Protein AF-Q4TVP5-F1 (afdb_monomer_lite)

pLDDT: mean 80.28, std 10.2, range [46.5, 94.94]

Sequence (154 aa):
EVQRIQSLIQSKLQKLNTRLSEYAHSGEPLKVDVAFNCFTADIITSYTSFRAFNYLDDPEMVPIWSETIKNLVEIGMIARHLPGFFPLLASMGMKWVKRVYPKLLPVIAFRMKCAQEVNFMWENEEEAKLDFEKNRLSQEPALFQEMVAKAPDT

Organism: NCBI:txid40380

Foldseek 3Di:
DVVQLVLLLVVLVVLLVVLVVVCVVVVHDDDVLLSVLLSVQQSCCLQAALDRPNLSVDNNSPVLSSLLVVLVVVVVVVCVVDPCPVVVVVVVPPVVCCVPPVSCVSNVVVVVVVVVRVVCCVVPVPVSVVSSVVNVSTPDHHPVVVVVVPDPDD

Secondary structure (DSSP, 8-state):
-HHHHHHHHHHHHHHHHHHHHHHHHHTPPP-HHHHHHHHHHHHHHHHHSSS---GGGSTT--HHHHHHHHHHHHHHHHHHHSTTHHHHHHHS-HHHHHHH-TTHHHHHHHHHHHHHHHHHHHH-HHHHHHHHHHT--SSS--HHHHHHHTS---

InterPro domains:
  IPR036396 Cytochrome P450 superfamily [G3DSA:1.10.630.10] (1-153)
  IPR036396 Cytochrome P450 superfamily [SSF48264] (3-132)

Structure (mmCIF, N/CA/C/O backbone):
data_AF-Q4TVP5-F1
#
_entry.id   AF-Q4TVP5-F1
#
loop_
_atom_site.group_PDB
_atom_site.id
_atom_site.type_symbol
_atom_site.label_atom_id
_atom_site.label_alt_id
_atom_site.label_comp_id
_atom_site.label_asym_id
_atom_site.label_entity_id
_atom_site.label_seq_id
_atom_site.pdbx_PDB_ins_code
_atom_site.Cartn_x
_atom_site.Cartn_y
_atom_site.Cartn_z
_atom_site.occupancy
_atom_site.B_iso_or_equiv
_atom_site.auth_seq_id
_atom_site.auth_comp_id
_atom_site.auth_asym_id
_atom_site.auth_atom_id
_atom_site.pdbx_PDB_model_num
ATOM 1 N N . GLU A 1 1 ? 17.658 -4.434 14.392 1.00 49.22 1 GLU A N 1
ATOM 2 C CA . GLU A 1 1 ? 16.493 -4.390 13.472 1.00 49.22 1 GLU A CA 1
ATOM 3 C C . GLU A 1 1 ? 15.136 -4.285 14.163 1.00 49.22 1 GLU A C 1
ATOM 5 O O . GLU A 1 1 ? 14.395 -3.375 13.824 1.00 49.22 1 GLU A O 1
ATOM 10 N N . VAL A 1 2 ? 14.809 -5.129 15.150 1.00 57.91 2 VAL A N 1
ATOM 11 C CA . VAL A 1 2 ? 13.463 -5.160 15.773 1.00 57.91 2 VAL A CA 1
ATOM 12 C C . VAL A 1 2 ? 13.059 -3.838 16.451 1.00 57.91 2 VAL A C 1
ATOM 14 O O . VAL A 1 2 ? 11.951 -3.358 16.232 1.00 57.91 2 VAL A O 1
ATOM 17 N N . GLN A 1 3 ? 13.968 -3.188 17.189 1.00 58.34 3 GLN A N 1
ATOM 18 C CA . GLN A 1 3 ? 13.690 -1.886 17.822 1.00 58.34 3 GLN A CA 1
ATOM 19 C C . GLN A 1 3 ? 13.438 -0.749 16.806 1.00 58.34 3 GLN A C 1
ATOM 21 O O . GLN A 1 3 ? 12.729 0.197 17.135 1.00 58.34 3 GLN A O 1
ATOM 26 N N . ARG A 1 4 ? 13.964 -0.855 15.569 1.00 65.44 4 ARG A N 1
ATOM 27 C CA . ARG A 1 4 ? 13.833 0.167 14.503 1.00 65.44 4 ARG A CA 1
ATOM 28 C C . ARG A 1 4 ? 12.396 0.251 13.991 1.00 65.44 4 ARG A C 1
ATOM 30 O O . ARG A 1 4 ? 11.817 1.324 13.900 1.00 65.44 4 ARG A O 1
ATOM 37 N N . ILE A 1 5 ? 11.813 -0.906 13.682 1.00 72.19 5 ILE A N 1
ATOM 38 C CA . ILE A 1 5 ? 10.445 -1.010 13.160 1.00 72.19 5 ILE A CA 1
ATOM 39 C C . ILE A 1 5 ? 9.422 -0.777 14.281 1.00 72.19 5 ILE A C 1
ATOM 41 O O . ILE A 1 5 ? 8.327 -0.280 14.033 1.00 72.19 5 ILE A O 1
ATOM 45 N N . GLN A 1 6 ? 9.781 -1.081 15.530 1.00 80.19 6 GLN A N 1
ATOM 46 C CA . GLN A 1 6 ? 8.886 -0.945 16.674 1.00 80.19 6 GLN A CA 1
ATOM 47 C C . GLN A 1 6 ? 8.371 0.489 16.880 1.00 80.19 6 GLN A C 1
ATOM 49 O O . GLN A 1 6 ? 7.175 0.660 17.103 1.00 80.19 6 GLN A O 1
ATOM 54 N N . SER A 1 7 ? 9.224 1.514 16.784 1.00 81.50 7 SER A N 1
ATOM 55 C CA . SER A 1 7 ? 8.798 2.915 16.953 1.00 81.50 7 SER A CA 1
ATOM 56 C C . SER A 1 7 ? 7.870 3.378 15.823 1.00 81.50 7 SER A C 1
ATOM 58 O O . SER A 1 7 ? 6.848 4.015 16.083 1.00 81.50 7 SER A O 1
ATOM 60 N N . LEU A 1 8 ? 8.166 2.988 14.579 1.00 83.38 8 LEU A N 1
ATOM 61 C CA . LEU A 1 8 ? 7.308 3.236 13.419 1.00 83.38 8 LEU A CA 1
ATOM 62 C C . LEU A 1 8 ? 5.937 2.564 13.581 1.00 83.38 8 LEU A C 1
ATOM 64 O O . LEU A 1 8 ? 4.906 3.211 13.389 1.00 83.38 8 LEU A O 1
ATOM 68 N N . ILE A 1 9 ? 5.919 1.287 13.977 1.00 88.44 9 ILE A N 1
ATOM 69 C CA . ILE A 1 9 ? 4.684 0.547 14.261 1.00 88.44 9 ILE A CA 1
ATOM 70 C C . ILE A 1 9 ? 3.884 1.265 15.345 1.00 88.44 9 ILE A C 1
ATOM 72 O O . ILE A 1 9 ? 2.689 1.471 15.163 1.00 88.44 9 ILE A O 1
ATOM 76 N N . GLN A 1 10 ? 4.520 1.678 16.445 1.00 90.12 10 GLN A N 1
ATOM 77 C CA . GLN A 1 10 ? 3.843 2.391 17.530 1.00 90.12 10 GLN A CA 1
ATOM 78 C C . GLN A 1 10 ? 3.225 3.710 17.049 1.00 90.12 10 GLN A C 1
ATOM 80 O O . GLN A 1 10 ? 2.068 3.977 17.359 1.00 90.12 10 GLN A O 1
ATOM 85 N N . SER A 1 11 ? 3.947 4.498 16.249 1.00 88.44 11 SER A N 1
ATOM 86 C CA . SER A 1 11 ? 3.436 5.747 15.665 1.00 88.44 11 SER A CA 1
ATOM 87 C C . SER A 1 11 ? 2.202 5.510 14.784 1.00 88.44 11 SER A C 1
ATOM 89 O O . SER A 1 11 ? 1.158 6.139 14.972 1.00 88.44 11 SER A O 1
ATOM 91 N N . LYS A 1 12 ? 2.269 4.537 13.867 1.00 91.00 12 LYS A N 1
ATOM 92 C CA . LYS A 1 12 ? 1.132 4.180 13.002 1.00 91.00 12 LYS A CA 1
ATOM 93 C C . LYS A 1 12 ? -0.020 3.544 13.793 1.00 91.00 12 LYS A C 1
ATOM 95 O O . LYS A 1 12 ? -1.178 3.737 13.436 1.00 91.00 12 LYS A O 1
ATOM 100 N N . LEU A 1 13 ? 0.275 2.838 14.887 1.00 94.62 13 LEU A N 1
ATOM 101 C CA . LEU A 1 13 ? -0.727 2.233 15.765 1.00 94.62 13 LEU A CA 1
ATOM 102 C C . LEU A 1 13 ? -1.506 3.305 16.527 1.00 94.62 13 LEU A C 1
ATOM 104 O O . LEU A 1 13 ? -2.719 3.186 16.659 1.00 94.62 13 LEU A O 1
ATOM 108 N N . GLN A 1 14 ? -0.839 4.372 16.979 1.00 94.38 14 GLN A N 1
ATOM 109 C CA . GLN A 1 14 ? -1.529 5.520 17.572 1.00 94.38 14 GLN A CA 1
ATOM 110 C C . GLN A 1 14 ? -2.504 6.151 16.574 1.00 94.38 14 GLN A C 1
ATOM 112 O O . GLN A 1 14 ? -3.662 6.362 16.923 1.00 94.38 14 GLN A O 1
ATOM 117 N N . LYS A 1 15 ? -2.089 6.347 15.313 1.00 92.19 15 LYS A N 1
ATOM 118 C CA . LYS A 1 15 ? -2.995 6.827 14.254 1.00 92.19 15 LYS A CA 1
ATOM 119 C C . LYS A 1 15 ? -4.193 5.897 14.057 1.00 92.19 15 LYS A C 1
ATOM 121 O O . LYS A 1 15 ? -5.328 6.362 14.026 1.00 92.19 15 LYS A O 1
ATOM 126 N N . LEU A 1 16 ? -3.955 4.587 13.967 1.00 94.56 16 LEU A N 1
ATOM 127 C CA . LEU A 1 16 ? -5.028 3.600 13.842 1.00 94.56 16 LEU A CA 1
ATOM 128 C C . LEU A 1 16 ? -6.003 3.683 15.027 1.00 94.56 16 LEU A C 1
ATOM 130 O O . LEU A 1 16 ? -7.208 3.727 14.808 1.00 94.56 16 LEU A O 1
ATOM 134 N N . ASN A 1 17 ? -5.502 3.770 16.262 1.00 94.94 17 ASN A N 1
ATOM 135 C CA . ASN A 1 17 ? -6.337 3.911 17.457 1.00 94.94 17 ASN A CA 1
ATOM 136 C C . ASN A 1 17 ? -7.190 5.183 17.424 1.00 94.94 17 ASN A C 1
ATOM 138 O O . ASN A 1 17 ? -8.374 5.120 17.748 1.00 94.94 17 ASN A O 1
ATOM 142 N N . THR A 1 18 ? -6.620 6.317 17.007 1.00 93.44 18 THR A N 1
ATOM 143 C CA . THR A 1 18 ? -7.374 7.566 16.830 1.00 93.44 18 THR A CA 1
ATOM 144 C C . THR A 1 18 ? -8.522 7.371 15.847 1.00 93.44 18 THR A C 1
ATOM 146 O O . THR A 1 18 ? -9.664 7.670 16.184 1.00 93.44 18 THR A O 1
ATOM 149 N N . ARG A 1 19 ? -8.257 6.776 14.681 1.00 90.62 19 ARG A N 1
ATOM 150 C CA . ARG A 1 19 ? -9.293 6.546 13.669 1.00 90.62 19 ARG A CA 1
ATOM 151 C C . ARG A 1 19 ? -10.357 5.547 14.132 1.00 90.62 19 ARG A C 1
ATOM 153 O O . ARG A 1 19 ? -11.543 5.777 13.927 1.00 90.62 19 ARG A O 1
ATOM 160 N N . LEU A 1 20 ? -9.963 4.460 14.799 1.00 92.12 20 LEU A N 1
ATOM 161 C CA . LEU A 1 20 ? -10.907 3.507 15.399 1.00 92.12 20 LEU A CA 1
ATOM 162 C C . LEU A 1 20 ? -11.810 4.192 16.431 1.00 92.12 20 LEU A C 1
ATOM 164 O O . LEU A 1 20 ? -13.012 3.935 16.460 1.00 92.12 20 LEU A O 1
ATOM 168 N N . SER A 1 21 ? -11.241 5.080 17.248 1.00 92.69 21 SER A N 1
ATOM 169 C CA . SER A 1 21 ? -11.991 5.885 18.208 1.00 92.69 21 SER A CA 1
ATOM 170 C C . SER A 1 21 ? -12.985 6.808 17.501 1.00 92.69 21 SER A C 1
ATOM 172 O O . SER A 1 21 ? -14.152 6.829 17.875 1.00 92.69 21 SER A O 1
ATOM 174 N N . GLU A 1 22 ? -12.580 7.522 16.449 1.00 91.38 22 GLU A N 1
ATOM 175 C CA . GLU A 1 22 ? -13.476 8.393 15.670 1.00 91.38 22 GLU A CA 1
ATOM 176 C C . GLU A 1 22 ? -14.692 7.634 15.118 1.00 91.38 22 GLU A C 1
ATOM 178 O O . GLU A 1 22 ? -15.822 8.079 15.312 1.00 91.38 22 GLU A O 1
ATOM 183 N N . TYR A 1 23 ? -14.481 6.459 14.515 1.00 90.50 23 TYR A N 1
ATOM 184 C CA . TYR A 1 23 ? -15.574 5.609 14.023 1.00 90.50 23 TYR A CA 1
ATOM 185 C C . TYR A 1 23 ? -16.456 5.060 15.154 1.00 90.50 23 TYR A C 1
ATOM 187 O O . TYR A 1 23 ? -17.676 4.982 15.016 1.00 90.50 23 TYR A O 1
ATOM 195 N N . ALA A 1 24 ? -15.866 4.711 16.301 1.00 90.25 24 ALA A N 1
ATOM 196 C CA . ALA A 1 24 ? -16.633 4.267 17.462 1.00 90.25 24 ALA A CA 1
ATOM 197 C C . ALA A 1 24 ? -17.548 5.377 18.010 1.00 90.25 24 ALA A C 1
ATOM 199 O O . ALA A 1 24 ? -18.668 5.090 18.431 1.00 90.25 24 ALA A O 1
ATOM 200 N N . HIS A 1 25 ? -17.094 6.635 17.982 1.00 92.81 25 HIS A N 1
ATOM 201 C CA . HIS A 1 25 ? -17.885 7.789 18.419 1.00 92.81 25 HIS A CA 1
ATOM 202 C C . HIS A 1 25 ? -18.911 8.249 17.374 1.00 92.81 25 HIS A C 1
ATOM 204 O O . HIS A 1 25 ? -19.959 8.763 17.760 1.00 92.81 25 HIS A O 1
ATOM 210 N N . SER A 1 26 ? -18.644 8.076 16.073 1.00 91.38 26 SER A N 1
ATOM 211 C CA . SER A 1 26 ? -19.593 8.445 15.012 1.00 91.38 26 SER A CA 1
ATOM 212 C C . SER A 1 26 ? -20.784 7.485 14.915 1.00 91.38 26 SER A C 1
ATOM 214 O O . SER A 1 26 ? -21.848 7.872 14.436 1.00 91.38 26 SER A O 1
ATOM 216 N N . GLY A 1 27 ? -20.618 6.240 15.375 1.00 87.88 27 GLY A N 1
ATOM 217 C CA . GLY A 1 27 ? -21.616 5.179 15.222 1.00 87.88 27 GLY A CA 1
ATOM 218 C C . GLY A 1 27 ? -21.681 4.604 13.803 1.00 87.88 27 GLY A C 1
ATOM 219 O O . GLY A 1 27 ? -22.571 3.807 13.505 1.00 87.88 27 GLY A O 1
ATOM 220 N N . GLU A 1 28 ? -20.750 4.988 12.926 1.00 87.75 28 GLU A N 1
ATOM 221 C CA . GLU A 1 28 ? -20.679 4.480 11.560 1.00 87.75 28 GLU A CA 1
ATOM 222 C C . GLU A 1 28 ? -19.968 3.119 11.496 1.00 87.75 28 GLU A C 1
ATOM 224 O O . GLU A 1 28 ? -18.989 2.876 12.211 1.00 87.75 28 GLU A O 1
ATOM 229 N N . PRO A 1 29 ? -20.416 2.203 10.619 1.00 88.00 29 PRO A N 1
ATOM 230 C CA . PRO A 1 29 ? -19.770 0.910 10.465 1.00 88.00 29 PRO A CA 1
ATOM 231 C C . PRO A 1 29 ? -18.397 1.055 9.796 1.00 88.00 29 PRO A C 1
ATOM 233 O O . PRO A 1 29 ? -18.290 1.507 8.657 1.00 88.00 29 PRO A O 1
ATOM 236 N N . LEU A 1 30 ? -17.350 0.572 10.468 1.00 86.31 30 LEU A N 1
ATOM 237 C CA . LEU A 1 30 ? -16.003 0.482 9.910 1.00 86.31 30 LEU A CA 1
ATOM 238 C C . LEU A 1 30 ? -15.686 -0.939 9.434 1.00 86.31 30 LEU A C 1
ATOM 240 O O . LEU A 1 30 ? -15.796 -1.918 10.176 1.00 86.31 30 LEU A O 1
ATOM 244 N N . LYS A 1 31 ? -15.198 -1.044 8.198 1.00 87.38 31 LYS A N 1
ATOM 245 C CA . LYS A 1 31 ? -14.590 -2.266 7.668 1.00 87.38 31 LYS A CA 1
ATOM 246 C C . LYS A 1 31 ? -13.184 -2.442 8.244 1.00 87.38 31 LYS A C 1
ATOM 248 O O . LYS A 1 31 ? -12.231 -1.797 7.817 1.00 87.38 31 LYS A O 1
ATOM 253 N N . VAL A 1 32 ? -13.062 -3.315 9.239 1.00 88.00 32 VAL A N 1
ATOM 254 C CA . VAL A 1 32 ? -11.812 -3.540 9.984 1.00 88.00 32 VAL A CA 1
ATOM 255 C C . VAL A 1 32 ? -10.681 -4.057 9.082 1.00 88.00 32 VAL A C 1
ATOM 257 O O . VAL A 1 32 ? -9.524 -3.688 9.268 1.00 88.00 32 VAL A O 1
ATOM 260 N N . ASP A 1 33 ? -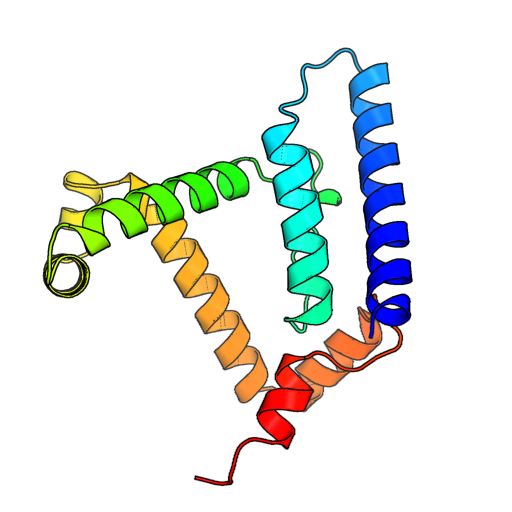11.005 -4.849 8.058 1.00 86.00 33 ASP A N 1
ATOM 261 C CA . ASP A 1 33 ? -10.053 -5.310 7.041 1.00 86.00 33 ASP A CA 1
ATOM 262 C C . ASP A 1 33 ? -9.404 -4.146 6.280 1.00 86.00 33 ASP A C 1
ATOM 264 O O . ASP A 1 33 ? -8.197 -4.160 6.037 1.00 86.00 33 ASP A O 1
ATOM 268 N N . VAL A 1 34 ? -10.181 -3.108 5.961 1.00 86.62 34 VAL A N 1
ATOM 269 C CA . VAL A 1 34 ? -9.681 -1.895 5.307 1.00 86.62 34 VAL A CA 1
ATOM 270 C C . VAL A 1 34 ? -8.721 -1.150 6.237 1.00 86.62 34 VAL A C 1
ATOM 272 O O . VAL A 1 34 ? -7.601 -0.845 5.831 1.00 86.62 34 VAL A O 1
ATOM 275 N N . ALA A 1 35 ? -9.099 -0.959 7.503 1.00 89.56 35 ALA A N 1
ATOM 276 C CA . ALA A 1 35 ? -8.274 -0.258 8.487 1.00 89.56 35 ALA A CA 1
ATOM 277 C C . ALA A 1 35 ? -6.900 -0.927 8.696 1.00 89.56 35 ALA A C 1
ATOM 279 O O . ALA A 1 35 ? -5.862 -0.258 8.679 1.00 89.56 35 ALA A O 1
ATOM 280 N N . PHE A 1 36 ? -6.864 -2.258 8.826 1.00 90.81 36 PHE A N 1
ATOM 281 C CA . PHE A 1 36 ? -5.604 -2.997 8.964 1.00 90.81 36 PHE A CA 1
ATOM 282 C C . PHE A 1 36 ? -4.781 -3.036 7.666 1.00 90.81 36 PHE A C 1
ATOM 284 O O . PHE A 1 36 ? -3.548 -2.999 7.727 1.00 90.81 36 PHE A O 1
ATOM 291 N N . ASN A 1 37 ? -5.423 -3.057 6.494 1.00 88.81 37 ASN A N 1
ATOM 292 C CA . ASN A 1 37 ? -4.723 -2.945 5.211 1.00 88.81 37 ASN A CA 1
ATOM 293 C C . ASN A 1 37 ? -4.072 -1.567 5.030 1.00 88.81 37 ASN A C 1
ATOM 295 O O . ASN A 1 37 ? -2.939 -1.491 4.553 1.00 88.81 37 ASN A O 1
ATOM 299 N N . CYS A 1 38 ? -4.735 -0.486 5.449 1.00 89.25 38 CYS A N 1
ATOM 300 C CA . CYS A 1 38 ? -4.146 0.854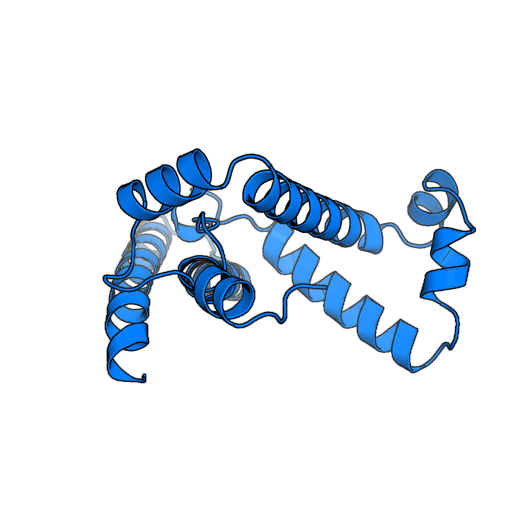 5.478 1.00 89.25 38 CYS A CA 1
ATOM 301 C C . CYS A 1 38 ? -2.963 0.920 6.454 1.00 89.25 38 CYS A C 1
ATOM 303 O O . CYS A 1 38 ? -1.886 1.379 6.084 1.00 89.25 38 CYS A O 1
ATOM 305 N N . PHE A 1 39 ? -3.122 0.386 7.670 1.00 91.81 39 PHE A N 1
ATOM 306 C CA . PHE A 1 39 ? -2.065 0.357 8.685 1.00 91.81 39 PHE A CA 1
ATOM 307 C C . PHE A 1 39 ? -0.806 -0.387 8.223 1.00 91.81 39 PHE A C 1
ATOM 309 O O . PHE A 1 39 ? 0.307 0.132 8.327 1.00 91.81 39 PHE A O 1
ATOM 316 N N . THR A 1 40 ? -0.970 -1.593 7.682 1.00 90.75 40 THR A N 1
ATOM 317 C CA . THR A 1 40 ? 0.157 -2.410 7.208 1.00 90.75 40 THR A CA 1
ATOM 318 C C . THR A 1 40 ? 0.827 -1.797 5.981 1.00 90.75 40 THR A C 1
ATOM 320 O O . THR A 1 40 ? 2.056 -1.756 5.926 1.00 90.75 40 THR A O 1
ATOM 323 N N . ALA A 1 41 ? 0.055 -1.261 5.032 1.00 87.81 41 ALA A N 1
ATOM 324 C CA . ALA A 1 41 ? 0.606 -0.573 3.869 1.00 87.81 41 ALA A CA 1
ATOM 325 C C . ALA A 1 41 ? 1.387 0.682 4.255 1.00 87.81 41 ALA A C 1
ATOM 327 O O . ALA A 1 41 ? 2.481 0.900 3.733 1.00 87.81 41 ALA A O 1
ATOM 328 N N . ASP A 1 42 ? 0.881 1.467 5.204 1.00 87.44 42 ASP A N 1
ATOM 329 C CA . ASP A 1 42 ? 1.586 2.639 5.708 1.00 87.44 42 ASP A CA 1
ATOM 330 C C . ASP A 1 42 ? 2.892 2.260 6.393 1.00 87.44 42 ASP A C 1
ATOM 332 O O . ASP A 1 42 ? 3.896 2.925 6.161 1.00 87.44 42 ASP A O 1
ATOM 336 N N . ILE A 1 43 ? 2.921 1.194 7.199 1.00 87.19 43 ILE A N 1
ATOM 337 C CA . ILE A 1 43 ? 4.168 0.717 7.813 1.00 87.19 43 ILE A CA 1
ATOM 338 C C . ILE A 1 43 ? 5.163 0.287 6.738 1.00 87.19 43 ILE A C 1
ATOM 340 O O . ILE A 1 43 ? 6.288 0.776 6.744 1.00 87.19 43 ILE A O 1
ATOM 344 N N . ILE A 1 44 ? 4.755 -0.599 5.822 1.00 85.00 44 ILE A N 1
ATOM 345 C CA . ILE A 1 44 ? 5.634 -1.151 4.781 1.00 85.00 44 ILE A CA 1
ATOM 346 C C . ILE A 1 44 ? 6.218 -0.016 3.945 1.00 85.00 44 ILE A C 1
ATOM 348 O O . ILE A 1 44 ? 7.433 0.141 3.874 1.00 85.00 44 ILE A O 1
ATOM 352 N N . THR A 1 45 ? 5.359 0.844 3.404 1.00 81.62 45 THR A N 1
ATOM 353 C CA . THR A 1 45 ? 5.789 1.943 2.530 1.00 81.62 45 THR A CA 1
ATOM 354 C C . THR A 1 45 ? 6.642 2.977 3.254 1.00 81.62 45 THR A C 1
ATOM 356 O O . THR A 1 45 ? 7.520 3.558 2.630 1.00 81.62 45 THR A O 1
ATOM 359 N N . SER A 1 46 ? 6.469 3.158 4.569 1.00 80.00 46 SER A N 1
ATOM 360 C CA . SER A 1 46 ? 7.288 4.093 5.356 1.00 80.00 46 SER A CA 1
ATOM 361 C C . SER A 1 46 ? 8.757 3.678 5.485 1.00 80.00 46 SER A C 1
ATOM 363 O O . SER A 1 46 ? 9.582 4.541 5.766 1.00 80.00 46 SER A O 1
ATOM 365 N N . TYR A 1 47 ? 9.100 2.392 5.333 1.00 76.25 47 TYR A N 1
ATOM 366 C CA . TYR A 1 47 ? 10.503 1.948 5.366 1.00 76.25 47 TYR A CA 1
ATOM 367 C C . TYR A 1 47 ? 11.007 1.397 4.026 1.00 76.25 47 TYR A C 1
ATOM 369 O O . TYR A 1 47 ? 12.219 1.351 3.811 1.00 76.25 47 TYR A O 1
ATOM 377 N N . THR A 1 48 ? 10.118 0.974 3.119 1.00 74.62 48 THR A N 1
ATOM 378 C CA . THR A 1 48 ? 10.505 0.499 1.779 1.00 74.62 48 THR A CA 1
ATOM 379 C C . THR A 1 48 ? 10.572 1.609 0.742 1.00 74.62 48 THR A C 1
ATOM 381 O O . THR A 1 48 ? 11.261 1.451 -0.261 1.00 74.62 48 THR A O 1
ATOM 384 N N . SER A 1 49 ? 9.828 2.697 0.936 1.00 67.69 49 SER A N 1
ATOM 385 C CA . SER A 1 49 ? 9.643 3.753 -0.059 1.00 67.69 49 SER A CA 1
ATOM 386 C C . SER A 1 49 ? 10.027 5.113 0.518 1.00 67.69 49 SER A C 1
ATOM 388 O O . SER A 1 49 ? 10.052 5.312 1.728 1.00 67.69 49 SER A O 1
ATOM 390 N N . PHE A 1 50 ? 10.328 6.063 -0.366 1.00 64.44 50 PHE A N 1
ATOM 391 C CA . PHE A 1 50 ? 10.668 7.435 0.015 1.00 64.44 50 PHE A CA 1
ATOM 392 C C . PHE A 1 50 ? 9.478 8.204 0.598 1.00 64.44 50 PHE A C 1
ATOM 394 O O . PHE A 1 50 ? 9.640 9.039 1.484 1.00 64.44 50 PHE A O 1
ATOM 401 N N . ARG A 1 51 ? 8.272 7.902 0.106 1.00 69.25 51 ARG A N 1
ATOM 402 C CA . ARG A 1 51 ? 7.014 8.464 0.589 1.00 69.25 51 ARG A CA 1
ATOM 403 C C . ARG A 1 51 ? 6.116 7.339 1.086 1.00 69.25 51 ARG A C 1
ATOM 405 O O . ARG A 1 51 ? 5.786 6.415 0.341 1.00 69.25 51 ARG A O 1
ATOM 412 N N . ALA A 1 52 ? 5.702 7.440 2.345 1.00 74.81 52 ALA A N 1
ATOM 413 C CA . ALA A 1 52 ? 4.644 6.596 2.876 1.00 74.81 52 ALA A CA 1
ATOM 414 C C . ALA A 1 52 ? 3.329 6.904 2.151 1.00 74.81 52 ALA A C 1
ATOM 416 O O . ALA A 1 52 ? 3.048 8.058 1.823 1.00 74.81 52 ALA A O 1
ATOM 417 N N . PHE A 1 53 ? 2.504 5.885 1.925 1.00 80.50 53 PHE A N 1
ATOM 418 C CA . PHE A 1 53 ? 1.209 6.093 1.274 1.00 80.50 53 PHE A CA 1
ATOM 419 C C . PHE A 1 53 ? 0.220 6.888 2.131 1.00 80.50 53 PHE A C 1
ATOM 421 O O . PHE A 1 53 ? -0.638 7.564 1.570 1.00 80.50 53 PHE A O 1
ATOM 428 N N . ASN A 1 54 ? 0.386 6.854 3.457 1.00 85.38 54 ASN A N 1
ATOM 429 C CA . ASN A 1 54 ? -0.406 7.606 4.431 1.00 85.38 54 ASN A CA 1
ATOM 430 C C . ASN A 1 54 ? -1.918 7.367 4.296 1.00 85.38 54 ASN A C 1
ATOM 432 O O . ASN A 1 54 ? -2.730 8.269 4.476 1.00 85.38 54 ASN A O 1
ATOM 436 N N . TYR A 1 55 ? -2.312 6.128 4.008 1.00 87.00 55 TYR A N 1
ATOM 437 C CA . TYR A 1 55 ? -3.708 5.730 3.885 1.00 87.00 55 TYR A CA 1
ATOM 438 C C . TYR A 1 55 ? -4.495 5.861 5.193 1.00 87.00 55 TYR A C 1
ATOM 440 O O . TYR A 1 55 ? -5.714 5.992 5.143 1.00 87.00 55 TYR A O 1
ATOM 448 N N . LEU A 1 56 ? -3.834 5.842 6.358 1.00 88.62 56 LEU A N 1
ATOM 449 C CA . LEU A 1 56 ? -4.500 6.122 7.636 1.00 88.62 56 LEU A CA 1
ATOM 450 C C . LEU A 1 56 ? -4.909 7.592 7.804 1.00 88.62 56 LEU A C 1
ATOM 452 O O . LEU A 1 56 ? -5.805 7.871 8.601 1.00 88.62 56 LEU A O 1
ATOM 456 N N . ASP A 1 57 ? -4.269 8.506 7.071 1.00 86.88 57 ASP A N 1
ATOM 457 C CA . ASP A 1 57 ? -4.587 9.938 7.098 1.00 86.88 57 ASP A CA 1
ATOM 458 C C . ASP A 1 57 ? -5.781 10.271 6.174 1.00 86.88 57 ASP A C 1
ATOM 460 O O . ASP A 1 57 ? -6.308 11.382 6.211 1.00 86.88 57 ASP A O 1
ATOM 464 N N . ASP A 1 58 ? -6.242 9.301 5.374 1.00 83.94 58 ASP A N 1
ATOM 465 C CA . ASP A 1 58 ? -7.428 9.432 4.531 1.00 83.94 58 ASP A CA 1
ATOM 466 C C . ASP A 1 58 ? -8.723 9.256 5.364 1.00 83.94 58 ASP A C 1
ATOM 468 O O . ASP A 1 58 ? -8.874 8.263 6.100 1.00 83.94 58 ASP A O 1
ATOM 472 N N . PRO A 1 59 ? -9.684 10.196 5.270 1.00 76.56 59 PRO A N 1
ATOM 473 C CA . PRO A 1 59 ? -10.920 10.159 6.048 1.00 76.56 59 PRO A CA 1
ATOM 474 C C . PRO A 1 59 ? -11.833 8.975 5.698 1.00 76.56 59 PRO A C 1
ATOM 476 O O . PRO A 1 59 ? -12.565 8.520 6.576 1.00 76.56 59 PRO A O 1
ATOM 479 N N . GLU A 1 60 ? -11.750 8.416 4.490 1.00 72.88 60 GLU A N 1
ATOM 480 C CA . GLU A 1 60 ? -12.507 7.225 4.082 1.00 72.88 60 GLU A CA 1
ATOM 481 C C . GLU A 1 60 ? -11.695 5.925 4.195 1.00 72.88 60 GLU A C 1
ATOM 483 O O . GLU A 1 60 ? -12.220 4.849 3.905 1.00 72.88 60 GLU A O 1
ATOM 488 N N . MET A 1 61 ? -10.425 6.002 4.621 1.00 65.12 61 MET A N 1
ATOM 489 C CA . MET A 1 61 ? -9.481 4.878 4.649 1.00 65.12 61 MET A CA 1
ATOM 490 C C . MET A 1 61 ? -9.465 4.113 3.318 1.00 65.12 61 MET A C 1
ATOM 492 O O . MET A 1 61 ? -9.921 2.982 3.250 1.00 65.12 61 MET A O 1
ATOM 496 N N . VAL A 1 62 ? -8.979 4.739 2.243 1.00 73.19 62 VAL A N 1
ATOM 497 C CA . VAL A 1 62 ? -8.727 4.187 0.886 1.00 73.19 62 VAL A CA 1
ATOM 498 C C . VAL A 1 62 ? -9.245 2.744 0.637 1.00 73.19 62 VAL A C 1
ATOM 500 O O . VAL A 1 62 ? -8.451 1.805 0.495 1.00 73.19 62 VAL A O 1
ATOM 503 N N . PRO A 1 63 ? -10.572 2.514 0.518 1.00 66.19 63 PRO A N 1
ATOM 504 C CA . PRO A 1 63 ? -11.138 1.160 0.434 1.00 66.19 63 PRO A CA 1
ATOM 505 C C . PRO A 1 63 ? -10.682 0.410 -0.821 1.00 66.19 63 PRO A C 1
ATOM 507 O O . PRO A 1 63 ? -10.526 -0.815 -0.825 1.00 66.19 63 PRO A O 1
ATOM 510 N N . ILE A 1 64 ? -10.393 1.176 -1.877 1.00 74.94 64 ILE A N 1
ATOM 511 C CA . ILE A 1 64 ? -9.848 0.685 -3.140 1.00 74.94 64 ILE A CA 1
ATOM 512 C C . ILE A 1 64 ? -8.514 -0.043 -2.948 1.00 74.94 64 ILE A C 1
ATOM 514 O O . ILE A 1 64 ? -8.214 -0.965 -3.703 1.00 74.94 64 ILE A O 1
ATOM 518 N N . TRP A 1 65 ? -7.724 0.299 -1.927 1.00 77.94 65 TRP A N 1
ATOM 519 C CA . TRP A 1 65 ? -6.468 -0.389 -1.645 1.00 77.94 65 TRP A CA 1
ATOM 520 C C . TRP A 1 65 ? -6.695 -1.818 -1.141 1.00 77.94 65 TRP A C 1
ATOM 522 O O . TRP A 1 65 ? -6.090 -2.757 -1.660 1.00 77.94 65 TRP A O 1
ATOM 532 N N . SER A 1 66 ? -7.624 -1.998 -0.196 1.00 78.75 66 SER A N 1
ATOM 533 C CA . SER A 1 66 ? -8.013 -3.325 0.304 1.00 78.75 66 SER A CA 1
ATOM 534 C C . SER A 1 66 ? -8.509 -4.221 -0.839 1.00 78.75 66 SER A C 1
ATOM 536 O O . SER A 1 66 ? -8.085 -5.371 -0.986 1.00 78.75 66 SER A O 1
ATOM 538 N N . GLU A 1 67 ? -9.340 -3.663 -1.725 1.00 84.56 67 GLU A N 1
ATOM 539 C CA . GLU A 1 67 ? -9.809 -4.359 -2.923 1.00 84.56 67 GLU A CA 1
ATOM 540 C C . GLU A 1 67 ? -8.666 -4.678 -3.900 1.00 84.56 67 GLU A C 1
ATOM 542 O O . GLU A 1 67 ? -8.593 -5.787 -4.431 1.00 84.56 67 GLU A O 1
ATOM 547 N N . THR A 1 68 ? -7.740 -3.740 -4.104 1.00 85.62 68 THR A N 1
ATOM 548 C CA . THR A 1 68 ? -6.567 -3.927 -4.970 1.00 85.62 68 THR A CA 1
ATOM 549 C C . THR A 1 68 ? -5.713 -5.100 -4.497 1.00 85.62 68 THR A C 1
ATOM 551 O O . THR A 1 68 ? -5.346 -5.947 -5.310 1.00 85.62 68 THR A O 1
ATOM 554 N N . ILE A 1 69 ? -5.437 -5.195 -3.192 1.00 84.62 69 ILE A N 1
ATOM 555 C CA . ILE A 1 69 ? -4.669 -6.303 -2.610 1.00 84.62 69 ILE A CA 1
ATOM 556 C C . ILE A 1 69 ? -5.399 -7.632 -2.782 1.00 84.62 69 ILE A C 1
ATOM 558 O O . ILE A 1 69 ? -4.797 -8.614 -3.221 1.00 84.62 69 ILE A O 1
ATOM 562 N N . LYS A 1 70 ? -6.705 -7.671 -2.506 1.00 86.62 70 LYS A N 1
ATOM 563 C CA . LYS A 1 70 ? -7.510 -8.881 -2.705 1.00 86.62 70 LYS A CA 1
ATOM 564 C C . LYS A 1 70 ? -7.476 -9.348 -4.162 1.00 86.62 70 LYS A C 1
ATOM 566 O O . LYS A 1 70 ? -7.242 -10.528 -4.424 1.00 86.62 70 LYS A O 1
ATOM 571 N N . ASN A 1 71 ? -7.654 -8.421 -5.102 1.00 88.69 71 ASN A N 1
ATOM 572 C CA . ASN A 1 71 ? -7.595 -8.713 -6.530 1.00 88.69 71 ASN A CA 1
ATOM 573 C C . ASN A 1 71 ? -6.199 -9.198 -6.939 1.00 88.69 71 ASN A C 1
ATOM 575 O O . ASN A 1 71 ? -6.091 -10.167 -7.685 1.00 88.69 71 ASN A O 1
ATOM 579 N N . LEU A 1 72 ? -5.131 -8.586 -6.420 1.00 87.56 72 LEU A N 1
ATOM 580 C CA . LEU A 1 72 ? -3.753 -9.009 -6.678 1.00 87.56 72 LEU A CA 1
ATOM 581 C C . LEU A 1 72 ? -3.505 -10.457 -6.229 1.00 87.56 72 LEU A C 1
ATOM 583 O O . LEU A 1 72 ? -2.903 -11.230 -6.976 1.00 87.56 72 LEU A O 1
ATOM 587 N N . VAL A 1 73 ? -3.988 -10.841 -5.045 1.00 88.44 73 VAL A N 1
ATOM 588 C CA . VAL A 1 73 ? -3.874 -12.221 -4.545 1.00 88.44 73 VAL A CA 1
ATOM 589 C C . VAL A 1 73 ? -4.652 -13.191 -5.437 1.00 88.44 73 VAL A C 1
ATOM 591 O O . VAL A 1 73 ? -4.098 -14.210 -5.849 1.00 88.44 73 VAL A O 1
ATOM 594 N N . GLU A 1 74 ? -5.896 -12.860 -5.793 1.00 89.44 74 GLU A N 1
ATOM 595 C CA . GLU A 1 74 ? -6.733 -13.671 -6.692 1.00 89.44 74 GLU A CA 1
ATOM 596 C C . GLU A 1 74 ? -6.047 -13.885 -8.054 1.00 89.44 74 GLU A C 1
ATOM 598 O O . GLU A 1 74 ? -5.934 -15.011 -8.540 1.00 89.44 74 GLU A O 1
ATOM 603 N N . ILE A 1 75 ? -5.493 -12.815 -8.627 1.00 86.88 75 ILE A N 1
ATOM 604 C CA . ILE A 1 75 ? -4.707 -12.839 -9.865 1.00 86.88 75 ILE A CA 1
ATOM 605 C C . ILE A 1 75 ? -3.480 -13.737 -9.733 1.00 86.88 75 ILE A C 1
ATOM 607 O O . ILE A 1 75 ? -3.201 -14.534 -10.628 1.00 86.88 75 ILE A O 1
ATOM 611 N N . GLY A 1 76 ? -2.746 -13.618 -8.626 1.00 86.44 76 GLY A N 1
ATOM 612 C CA . GLY A 1 76 ? -1.568 -14.437 -8.359 1.00 86.44 76 GLY A CA 1
ATOM 613 C C . GLY A 1 76 ? -1.905 -15.925 -8.275 1.00 86.44 76 GLY A C 1
ATOM 614 O O . GLY A 1 76 ? -1.156 -16.757 -8.789 1.00 86.44 76 GLY A O 1
ATOM 615 N N . MET A 1 77 ? -3.056 -16.267 -7.690 1.00 89.12 77 MET A N 1
ATOM 616 C CA . MET A 1 77 ? -3.555 -17.644 -7.655 1.00 89.12 77 MET A CA 1
ATOM 617 C C . MET A 1 77 ? -3.884 -18.158 -9.060 1.00 89.12 77 MET A C 1
ATOM 619 O O . MET A 1 77 ? -3.440 -19.246 -9.422 1.00 89.12 77 MET A O 1
ATOM 623 N N . ILE A 1 78 ? -4.589 -17.372 -9.880 1.00 86.56 78 ILE A N 1
ATOM 624 C CA . ILE A 1 78 ? -4.899 -17.741 -11.272 1.00 86.56 78 ILE A CA 1
ATOM 625 C C . ILE A 1 78 ? -3.608 -17.951 -12.072 1.00 86.56 78 ILE A C 1
ATOM 627 O O . ILE A 1 78 ? -3.439 -18.981 -12.723 1.00 86.56 78 ILE A O 1
ATOM 631 N N . ALA A 1 79 ? -2.669 -17.009 -11.978 1.00 85.94 79 ALA A N 1
ATOM 632 C CA . ALA A 1 79 ? -1.402 -17.063 -12.699 1.00 85.94 79 ALA A CA 1
ATOM 633 C C . ALA A 1 79 ? -0.542 -18.275 -12.311 1.00 85.94 79 ALA A C 1
ATOM 635 O O . ALA A 1 79 ? 0.180 -18.808 -13.151 1.00 85.94 79 ALA A O 1
ATOM 636 N N . ARG A 1 80 ? -0.633 -18.739 -11.056 1.00 87.62 80 ARG A N 1
ATOM 637 C CA . ARG A 1 80 ? 0.057 -19.953 -10.596 1.00 87.62 80 ARG A CA 1
ATOM 638 C C . ARG A 1 80 ? -0.463 -21.213 -11.289 1.00 87.62 80 ARG A C 1
ATOM 640 O O . ARG A 1 80 ? 0.316 -22.128 -11.532 1.00 87.62 80 ARG A O 1
ATOM 647 N N . HIS A 1 81 ? -1.758 -21.267 -11.587 1.00 90.25 81 HIS A N 1
ATOM 648 C CA . HIS A 1 81 ? -2.388 -22.429 -12.216 1.00 90.25 81 HIS A CA 1
ATOM 649 C C . HIS A 1 81 ? -2.434 -22.348 -13.747 1.00 90.25 81 HIS A C 1
ATOM 651 O O . HIS A 1 81 ? -2.624 -23.375 -14.395 1.00 90.25 81 HIS A O 1
ATOM 657 N N . LEU A 1 82 ? -2.230 -21.162 -14.329 1.00 87.31 82 LEU A N 1
ATOM 658 C CA . LEU A 1 82 ? -2.259 -20.933 -15.771 1.00 87.31 82 LEU A CA 1
ATOM 659 C C . LEU A 1 82 ? -0.932 -20.321 -16.264 1.00 87.31 82 LEU A C 1
ATOM 661 O O . LEU A 1 82 ? -0.782 -19.094 -16.299 1.00 87.31 82 LEU A O 1
ATOM 665 N N . PRO A 1 83 ? 0.039 -21.156 -16.677 1.00 83.81 83 PRO A N 1
ATOM 666 C CA . PRO A 1 83 ? 1.296 -20.684 -17.249 1.00 83.81 83 PRO A CA 1
ATOM 667 C C . PRO A 1 83 ? 1.045 -19.771 -18.456 1.00 83.81 83 PRO A C 1
ATOM 669 O O . PRO A 1 83 ? 0.227 -20.077 -19.319 1.00 83.81 83 PRO A O 1
ATOM 672 N N . GLY A 1 84 ? 1.739 -18.632 -18.521 1.00 83.81 84 GLY A N 1
ATOM 673 C CA . GLY A 1 84 ? 1.573 -17.664 -19.613 1.00 83.81 84 GLY A CA 1
ATOM 674 C C . GLY A 1 84 ? 0.390 -16.698 -19.462 1.00 83.81 84 GLY A C 1
ATOM 675 O O . GLY A 1 84 ? 0.197 -15.860 -20.340 1.00 83.81 84 GLY A O 1
ATOM 676 N N . PHE A 1 85 ? -0.348 -16.735 -18.345 1.00 84.44 85 PHE A N 1
ATOM 677 C CA . PHE A 1 85 ? -1.471 -15.824 -18.083 1.00 84.44 85 PHE A CA 1
ATOM 678 C C . PHE A 1 85 ? -1.105 -14.338 -18.231 1.00 84.44 85 PHE A C 1
ATOM 680 O O . PHE A 1 85 ? -1.787 -13.600 -18.940 1.00 84.44 85 PHE A O 1
ATOM 687 N N . PHE A 1 86 ? -0.006 -13.892 -17.612 1.00 80.94 86 PHE A N 1
ATOM 688 C CA . PHE A 1 86 ? 0.425 -12.493 -17.708 1.00 80.94 86 PHE A CA 1
ATOM 689 C C . PHE A 1 86 ? 0.927 -12.097 -19.107 1.00 80.94 86 PHE A C 1
ATOM 691 O O . PHE A 1 86 ? 0.474 -11.063 -19.596 1.00 80.94 86 PHE A O 1
ATOM 698 N N . PRO A 1 87 ? 1.796 -12.875 -19.788 1.00 82.38 87 PRO A N 1
ATOM 699 C CA . PRO A 1 87 ? 2.140 -12.619 -21.190 1.00 82.38 87 PRO A CA 1
ATOM 700 C C . PRO A 1 87 ? 0.918 -12.529 -22.115 1.00 82.38 87 PRO A C 1
ATOM 702 O O . PRO A 1 87 ? 0.827 -11.610 -22.928 1.00 82.38 87 PRO A O 1
ATOM 705 N N . LEU A 1 88 ? -0.056 -13.431 -21.953 1.00 83.94 88 LEU A N 1
ATOM 706 C CA . LEU A 1 88 ? -1.302 -13.422 -22.718 1.00 83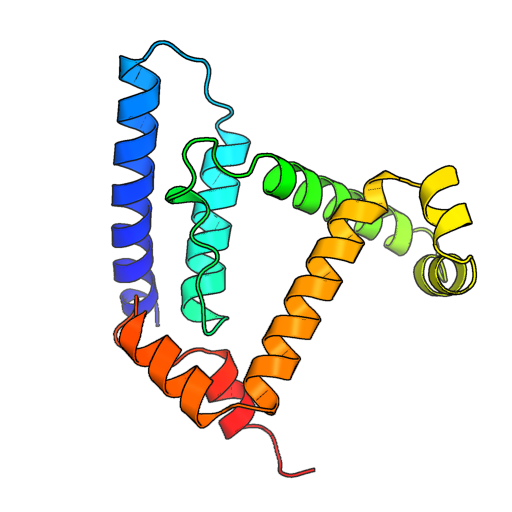.94 88 LEU A CA 1
ATOM 707 C C . LEU A 1 88 ? -2.094 -12.133 -22.463 1.00 83.94 88 LEU A C 1
ATOM 709 O O . LEU A 1 88 ? -2.480 -11.445 -23.407 1.00 83.94 88 LEU A O 1
ATOM 713 N N . LEU A 1 89 ? -2.287 -11.764 -21.195 1.00 79.00 89 LEU A N 1
ATOM 714 C CA . LEU A 1 89 ? -2.944 -10.511 -20.819 1.00 79.00 89 LEU A CA 1
ATOM 715 C C . LEU A 1 89 ? -2.219 -9.279 -21.361 1.00 79.00 89 LEU A C 1
ATOM 717 O O . LEU A 1 89 ? -2.883 -8.351 -21.797 1.00 79.00 89 LEU A O 1
ATOM 721 N N . ALA A 1 90 ? -0.886 -9.265 -21.356 1.00 77.00 90 ALA A N 1
ATOM 722 C CA . ALA A 1 90 ? -0.102 -8.156 -21.894 1.00 77.00 90 ALA A CA 1
ATOM 723 C C . ALA A 1 90 ? -0.254 -8.020 -23.418 1.00 77.00 90 ALA A C 1
ATOM 725 O O . ALA A 1 90 ? -0.264 -6.906 -23.937 1.00 77.00 90 ALA A O 1
ATOM 726 N N . SER A 1 91 ? -0.414 -9.142 -24.131 1.00 82.19 91 SER A N 1
ATOM 727 C CA . SER A 1 91 ? -0.680 -9.144 -25.577 1.00 82.19 91 SER A CA 1
ATOM 728 C C . SER A 1 91 ? -2.104 -8.687 -25.926 1.00 82.19 91 SER A C 1
ATOM 730 O O . SER A 1 91 ? -2.338 -8.095 -26.980 1.00 82.19 91 SER A O 1
ATOM 732 N N . MET A 1 92 ? -3.065 -8.908 -25.023 1.00 74.88 92 MET A N 1
ATOM 733 C CA . MET A 1 92 ? -4.433 -8.417 -25.156 1.00 74.88 92 MET A CA 1
ATOM 734 C C . MET A 1 92 ? -4.486 -6.954 -24.706 1.00 74.88 92 MET A C 1
ATOM 736 O O . MET A 1 92 ? -4.447 -6.655 -23.520 1.00 74.88 92 MET A O 1
ATOM 740 N N . GLY A 1 93 ? -4.589 -6.008 -25.642 1.00 81.50 93 GLY A N 1
ATOM 741 C CA . GLY A 1 93 ? -4.628 -4.577 -25.306 1.00 81.50 93 GLY A CA 1
ATOM 742 C C . GLY A 1 93 ? -5.659 -4.214 -24.216 1.00 81.50 93 GLY A C 1
ATOM 743 O O . GLY A 1 93 ? -6.677 -4.886 -24.048 1.00 81.50 93 GLY A O 1
ATOM 744 N N . MET A 1 94 ? -5.439 -3.102 -23.502 1.00 82.06 94 MET A N 1
ATOM 745 C CA . MET A 1 94 ? -6.174 -2.708 -22.278 1.00 82.06 94 MET A CA 1
ATOM 746 C C . MET A 1 94 ? -7.713 -2.776 -22.380 1.00 82.06 94 MET A C 1
ATOM 748 O O . MET A 1 94 ? -8.398 -3.075 -21.400 1.00 82.06 94 MET A O 1
ATOM 752 N N . LYS A 1 95 ? -8.280 -2.530 -23.571 1.00 84.94 95 LYS A N 1
ATOM 753 C CA . LYS A 1 95 ? -9.728 -2.639 -23.827 1.00 84.94 95 LYS A CA 1
ATOM 754 C C . LYS A 1 95 ? -10.260 -4.061 -23.600 1.00 84.94 95 LYS A C 1
ATOM 756 O O . LYS A 1 95 ? -11.344 -4.215 -23.042 1.00 84.94 95 LYS A O 1
ATOM 761 N N . TRP A 1 96 ? -9.499 -5.081 -23.996 1.00 84.31 96 TRP A N 1
ATOM 762 C CA . TRP A 1 96 ? -9.843 -6.489 -23.792 1.00 84.31 96 TRP A CA 1
ATOM 763 C C . TRP A 1 96 ? -9.688 -6.898 -22.333 1.00 84.31 96 TRP A C 1
ATOM 765 O O . TRP A 1 96 ? -10.601 -7.503 -21.779 1.00 84.31 96 TRP A O 1
ATOM 775 N N . VAL A 1 97 ? -8.604 -6.479 -21.677 1.00 85.38 97 VAL A N 1
ATOM 776 C CA . VAL A 1 97 ? -8.399 -6.714 -20.238 1.00 85.38 97 VAL A CA 1
ATOM 777 C C . VAL A 1 97 ? -9.562 -6.157 -19.417 1.00 85.38 97 VAL A C 1
ATOM 779 O O . VAL A 1 97 ? -10.135 -6.872 -18.601 1.00 85.38 97 VAL A O 1
ATOM 782 N N . LYS A 1 98 ? -9.992 -4.921 -19.698 1.00 86.12 98 LYS A N 1
ATOM 783 C CA . LYS A 1 98 ? -11.162 -4.308 -19.049 1.00 86.12 98 LYS A CA 1
ATOM 784 C C . LYS A 1 98 ? -12.454 -5.106 -19.265 1.00 86.12 98 LYS A C 1
ATOM 786 O O . LYS A 1 98 ? -13.323 -5.094 -18.399 1.00 86.12 98 LYS A O 1
ATOM 791 N N . ARG A 1 99 ? -12.601 -5.770 -20.414 1.00 86.25 99 ARG A N 1
ATOM 792 C CA . ARG A 1 99 ? -13.795 -6.551 -20.769 1.00 86.25 99 ARG A CA 1
ATOM 793 C C . ARG A 1 99 ? -13.804 -7.927 -20.101 1.00 86.25 99 ARG A C 1
ATOM 795 O O . ARG A 1 99 ? -14.851 -8.350 -19.627 1.00 86.25 99 ARG A O 1
ATOM 802 N N . VAL A 1 100 ? -12.661 -8.610 -20.102 1.00 83.69 100 VAL A N 1
ATOM 803 C CA . VAL A 1 100 ? -12.521 -10.006 -19.660 1.00 83.69 100 VAL A CA 1
ATOM 804 C C . VAL A 1 100 ? -12.274 -10.088 -18.158 1.00 83.69 100 VAL A C 1
ATOM 806 O O . VAL A 1 100 ? -12.831 -10.953 -17.489 1.00 83.69 100 VAL A O 1
ATOM 809 N N . TYR A 1 101 ? -11.446 -9.193 -17.619 1.00 83.56 101 TYR A N 1
ATOM 810 C CA . TYR A 1 101 ? -11.017 -9.267 -16.231 1.00 83.56 101 TYR A CA 1
ATOM 811 C C . TYR A 1 101 ? -10.798 -7.871 -15.611 1.00 83.56 101 TYR A C 1
ATOM 813 O O . TYR A 1 101 ? -9.667 -7.462 -15.333 1.00 83.56 101 TYR A O 1
ATOM 821 N N . PRO A 1 102 ? -11.887 -7.111 -15.367 1.00 85.75 102 PRO A N 1
ATOM 822 C CA . PRO A 1 102 ? -11.820 -5.736 -14.861 1.00 85.75 102 PRO A CA 1
ATOM 823 C C . PRO A 1 102 ? -11.171 -5.608 -13.474 1.00 85.75 102 PRO A C 1
ATOM 825 O O . PRO A 1 102 ? -10.628 -4.551 -13.162 1.00 85.75 102 PRO A O 1
ATOM 828 N N . LYS A 1 103 ? -11.151 -6.679 -12.667 1.00 85.56 103 LYS A N 1
ATOM 829 C CA . LYS A 1 103 ? -10.461 -6.727 -11.362 1.00 85.56 103 LYS A CA 1
ATOM 830 C C . LYS A 1 103 ? -8.955 -6.450 -11.452 1.00 85.56 103 LYS A C 1
ATOM 832 O O . LYS A 1 103 ? -8.343 -6.046 -10.469 1.00 85.56 103 LYS A O 1
ATOM 837 N N . LEU A 1 104 ? -8.354 -6.633 -12.628 1.00 84.62 104 LEU A N 1
ATOM 838 C CA . LEU A 1 104 ? -6.939 -6.345 -12.864 1.00 84.62 104 LEU A CA 1
ATOM 839 C C . LEU A 1 104 ? -6.647 -4.851 -13.034 1.00 84.62 104 LEU A C 1
ATOM 841 O O . LEU A 1 104 ? -5.506 -4.441 -12.861 1.00 84.62 104 LEU A O 1
ATOM 845 N N . LEU A 1 105 ? -7.650 -4.019 -13.324 1.00 86.94 105 LEU A N 1
ATOM 846 C CA . LEU A 1 105 ? -7.455 -2.580 -13.515 1.00 86.94 105 LEU A CA 1
ATOM 847 C C . LEU A 1 105 ? -6.852 -1.867 -12.293 1.00 86.94 105 LEU A C 1
ATOM 849 O O . LEU A 1 105 ? -5.836 -1.196 -12.477 1.00 86.94 105 LEU A O 1
ATOM 853 N N . PRO A 1 106 ? -7.388 -2.011 -11.064 1.00 86.38 106 PRO A N 1
ATOM 854 C CA . PRO A 1 106 ? -6.779 -1.387 -9.889 1.00 86.38 106 PRO A CA 1
ATOM 855 C C . PRO A 1 106 ? -5.364 -1.916 -9.610 1.00 86.38 106 PRO A C 1
ATOM 857 O O . PRO A 1 106 ? -4.487 -1.158 -9.208 1.00 86.38 106 PRO A O 1
ATOM 860 N N . VAL A 1 107 ? -5.100 -3.193 -9.908 1.00 86.06 107 VAL A N 1
ATOM 861 C CA . VAL A 1 107 ? -3.768 -3.800 -9.756 1.00 86.06 107 VAL A CA 1
ATOM 862 C C . VAL A 1 107 ? -2.771 -3.234 -10.772 1.00 86.06 107 VAL A C 1
ATOM 864 O O . VAL A 1 107 ? -1.632 -2.934 -10.419 1.00 86.06 107 VAL A O 1
ATOM 867 N N . ILE A 1 108 ? -3.192 -3.035 -12.025 1.00 85.88 108 ILE A N 1
ATOM 868 C CA . ILE A 1 108 ? -2.387 -2.359 -13.051 1.00 85.88 108 ILE A CA 1
ATOM 869 C C . ILE A 1 108 ? -2.114 -0.915 -12.632 1.00 85.88 108 ILE A C 1
ATOM 871 O O . ILE A 1 108 ? -0.969 -0.481 -12.705 1.00 85.88 108 ILE A O 1
ATOM 875 N N . ALA A 1 109 ? -3.133 -0.185 -12.173 1.00 85.50 109 ALA A N 1
ATOM 876 C CA . ALA A 1 109 ? -2.975 1.192 -11.712 1.00 85.50 109 ALA A CA 1
ATOM 877 C C . ALA A 1 109 ? -1.971 1.283 -10.554 1.00 85.50 109 ALA A C 1
ATOM 879 O O . ALA A 1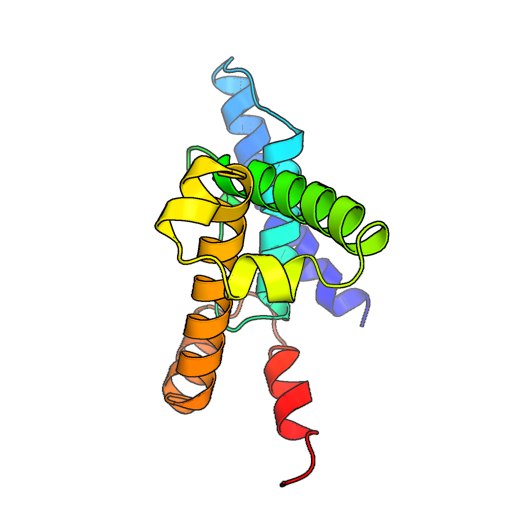 109 ? -1.079 2.129 -10.574 1.00 85.50 109 ALA A O 1
ATOM 880 N N . PHE A 1 110 ? -2.051 0.358 -9.595 1.00 84.50 110 PHE A N 1
ATOM 881 C CA . PHE A 1 110 ? -1.089 0.270 -8.505 1.00 84.50 110 PHE A CA 1
ATOM 882 C C . PHE A 1 110 ? 0.332 -0.025 -8.997 1.00 84.50 110 PHE A C 1
ATOM 884 O O . PHE A 1 110 ? 1.268 0.674 -8.615 1.00 84.50 110 PHE A O 1
ATOM 891 N N . ARG A 1 111 ? 0.505 -0.997 -9.903 1.00 85.31 111 ARG A N 1
ATOM 892 C CA . ARG A 1 111 ? 1.814 -1.294 -10.504 1.00 85.31 111 ARG A CA 1
ATOM 893 C C . ARG A 1 111 ? 2.401 -0.074 -11.218 1.00 85.31 111 ARG A C 1
ATOM 895 O O . ARG A 1 111 ? 3.593 0.185 -11.083 1.00 85.31 111 ARG A O 1
ATOM 902 N N . MET A 1 112 ? 1.579 0.664 -11.964 1.00 86.00 112 MET A N 1
ATOM 903 C CA . MET A 1 112 ? 1.998 1.893 -12.642 1.00 86.00 112 MET A CA 1
ATOM 904 C C . MET A 1 112 ? 2.438 2.960 -11.641 1.00 86.00 112 MET A C 1
ATOM 906 O O . MET A 1 112 ? 3.485 3.563 -11.847 1.00 86.00 112 MET A O 1
ATOM 910 N N . LYS A 1 113 ? 1.701 3.134 -10.535 1.00 82.25 113 LYS A N 1
ATOM 911 C CA . LYS A 1 113 ? 2.089 4.039 -9.444 1.00 82.25 113 LYS A CA 1
ATOM 912 C C . LYS A 1 113 ? 3.449 3.649 -8.860 1.00 82.25 113 LYS A C 1
ATOM 914 O O . LYS A 1 113 ? 4.322 4.496 -8.753 1.00 82.25 113 LYS A O 1
ATOM 919 N N . CYS A 1 114 ? 3.676 2.370 -8.554 1.00 82.31 114 CYS A N 1
ATOM 920 C CA . CYS A 1 114 ? 4.979 1.907 -8.065 1.00 82.31 114 CYS A CA 1
ATOM 921 C C . CYS A 1 114 ? 6.113 2.169 -9.066 1.00 82.31 114 CYS A C 1
ATOM 923 O O . CYS A 1 114 ? 7.185 2.603 -8.664 1.00 82.31 114 CYS A O 1
ATOM 925 N N . ALA A 1 115 ? 5.885 1.923 -10.360 1.00 84.94 115 ALA A N 1
ATOM 926 C CA . ALA A 1 115 ? 6.888 2.180 -11.392 1.00 84.94 115 ALA A CA 1
ATOM 927 C C . ALA A 1 115 ? 7.206 3.678 -11.529 1.00 84.94 115 ALA A C 1
ATOM 929 O O . ALA A 1 115 ? 8.366 4.041 -11.682 1.00 84.94 115 ALA A O 1
ATOM 930 N N . GLN A 1 116 ? 6.191 4.541 -11.435 1.00 84.50 116 GLN A N 1
ATOM 931 C CA . GLN A 1 116 ? 6.371 5.993 -11.424 1.00 84.50 116 GLN A CA 1
ATOM 932 C C . GLN A 1 116 ? 7.193 6.451 -10.220 1.00 84.50 116 GLN A C 1
ATOM 934 O O . GLN A 1 116 ? 8.120 7.231 -10.400 1.00 84.50 116 GLN A O 1
ATOM 939 N N . GLU A 1 117 ? 6.901 5.935 -9.022 1.00 77.81 117 GLU A N 1
ATOM 940 C CA . GLU A 1 117 ? 7.675 6.254 -7.818 1.00 77.81 117 GLU A CA 1
ATOM 941 C C . GLU A 1 117 ? 9.135 5.812 -7.962 1.00 77.81 117 GLU A C 1
ATOM 943 O O . GLU A 1 117 ? 10.034 6.599 -7.698 1.00 77.81 117 GLU A O 1
ATOM 948 N N . VAL A 1 118 ? 9.393 4.593 -8.446 1.00 81.38 118 VAL A N 1
ATOM 949 C CA . VAL A 1 118 ? 10.768 4.106 -8.666 1.00 81.38 118 VAL A CA 1
ATOM 950 C C . VAL A 1 118 ? 11.506 4.941 -9.715 1.00 81.38 118 VAL A C 1
ATOM 952 O O . VAL A 1 118 ? 12.664 5.289 -9.505 1.00 81.38 118 VAL A O 1
ATOM 955 N N . ASN A 1 119 ? 10.851 5.301 -10.821 1.00 84.00 119 ASN A N 1
ATOM 956 C CA . ASN A 1 119 ? 11.463 6.159 -11.838 1.00 84.00 119 ASN A CA 1
ATOM 957 C C . ASN A 1 119 ? 11.767 7.554 -11.283 1.00 84.00 119 ASN A C 1
ATOM 959 O O . ASN A 1 119 ? 12.859 8.068 -11.495 1.00 84.00 119 ASN A O 1
ATOM 963 N N . PHE A 1 120 ? 10.840 8.136 -10.518 1.00 80.56 120 PHE A N 1
ATOM 964 C CA . PHE A 1 120 ? 11.059 9.415 -9.849 1.00 80.56 120 PHE A CA 1
ATOM 965 C C . PHE A 1 120 ? 12.267 9.357 -8.903 1.00 80.56 120 PHE A C 1
ATOM 967 O O . PHE A 1 120 ? 13.085 10.273 -8.918 1.00 80.56 120 PHE A O 1
ATOM 974 N N . MET A 1 121 ? 12.413 8.266 -8.139 1.00 73.12 121 MET A N 1
ATOM 975 C CA . MET A 1 121 ? 13.568 8.042 -7.258 1.00 73.12 121 MET A CA 1
ATOM 976 C C . MET A 1 121 ? 14.888 7.977 -8.027 1.00 73.12 121 MET A C 1
ATOM 978 O O . MET A 1 121 ? 15.899 8.464 -7.531 1.00 73.12 121 MET A O 1
ATOM 982 N N . TRP A 1 122 ? 14.883 7.357 -9.208 1.00 80.38 122 TRP A N 1
ATOM 983 C CA . TRP A 1 122 ? 16.075 7.210 -10.040 1.00 80.38 122 TRP A CA 1
ATOM 984 C C . TRP A 1 122 ? 16.479 8.525 -10.717 1.00 80.38 122 TRP A C 1
ATOM 986 O O . TRP A 1 122 ? 17.658 8.848 -10.792 1.00 80.38 122 TRP A O 1
ATOM 996 N N . GLU A 1 123 ? 15.505 9.293 -11.209 1.00 84.69 123 GLU A N 1
ATOM 997 C CA . GLU A 1 123 ? 15.754 10.543 -11.937 1.00 84.69 123 GLU A CA 1
ATOM 998 C C . GLU A 1 123 ? 16.058 11.731 -11.012 1.00 84.69 123 GLU A C 1
ATOM 1000 O O . GLU A 1 123 ? 16.824 12.615 -11.388 1.00 84.69 123 GLU A O 1
ATOM 1005 N N . ASN A 1 124 ? 15.476 11.762 -9.809 1.00 81.94 124 ASN A N 1
ATOM 1006 C CA . ASN A 1 124 ? 15.536 12.910 -8.899 1.00 81.94 124 ASN A CA 1
ATOM 1007 C C . ASN A 1 124 ? 16.091 12.503 -7.530 1.00 81.94 124 ASN A C 1
ATOM 1009 O O . ASN A 1 124 ? 15.476 12.769 -6.500 1.00 81.94 124 ASN A O 1
ATOM 1013 N N . GLU A 1 125 ? 17.252 11.846 -7.509 1.00 74.75 125 GLU A N 1
ATOM 1014 C CA . GLU A 1 125 ? 17.825 11.251 -6.294 1.00 74.75 125 GLU A CA 1
ATOM 1015 C C . GLU A 1 125 ? 17.952 12.253 -5.127 1.00 74.75 125 GLU A C 1
ATOM 1017 O O . GLU A 1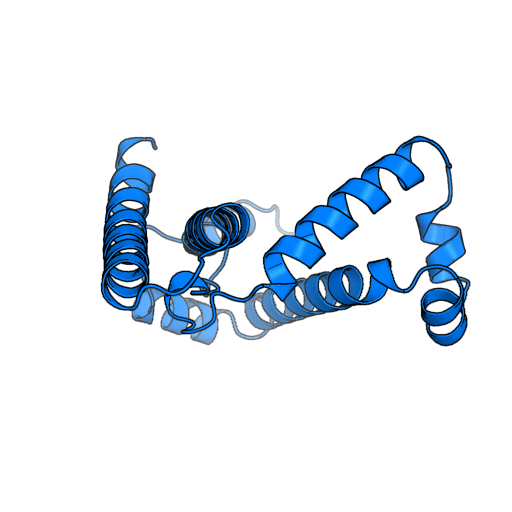 125 ? 17.564 11.948 -3.999 1.00 74.75 125 GLU A O 1
ATOM 1022 N N . GLU A 1 126 ? 18.434 13.471 -5.389 1.00 79.19 126 GLU A N 1
ATOM 1023 C CA . GLU A 1 126 ? 18.610 14.507 -4.360 1.00 79.19 126 GLU A CA 1
ATOM 1024 C C . GLU A 1 126 ? 17.275 15.061 -3.838 1.00 79.19 126 GLU A C 1
ATOM 1026 O O . GLU A 1 126 ? 17.104 15.235 -2.631 1.00 79.19 126 GLU A O 1
ATOM 1031 N N . GLU A 1 127 ? 16.297 15.287 -4.721 1.00 77.62 127 GLU A N 1
ATOM 1032 C CA . GLU A 1 127 ? 14.952 15.713 -4.314 1.00 77.62 127 GLU A CA 1
ATOM 1033 C C . GLU A 1 127 ? 14.254 14.602 -3.528 1.00 77.62 127 GLU A C 1
ATOM 1035 O O . GLU A 1 127 ? 13.665 14.867 -2.484 1.00 77.62 127 GLU A O 1
ATOM 1040 N N . ALA A 1 128 ? 14.390 13.350 -3.968 1.00 69.62 128 ALA A N 1
ATOM 1041 C CA . ALA A 1 128 ? 13.871 12.189 -3.265 1.00 69.62 128 ALA A CA 1
ATOM 1042 C C . ALA A 1 128 ? 14.487 12.081 -1.863 1.00 69.62 128 ALA A C 1
ATOM 1044 O O . ALA A 1 128 ? 13.748 11.942 -0.890 1.00 69.62 128 ALA A O 1
ATOM 1045 N N . LYS A 1 129 ? 15.813 12.219 -1.718 1.00 71.81 129 LYS A N 1
ATOM 1046 C CA . LYS A 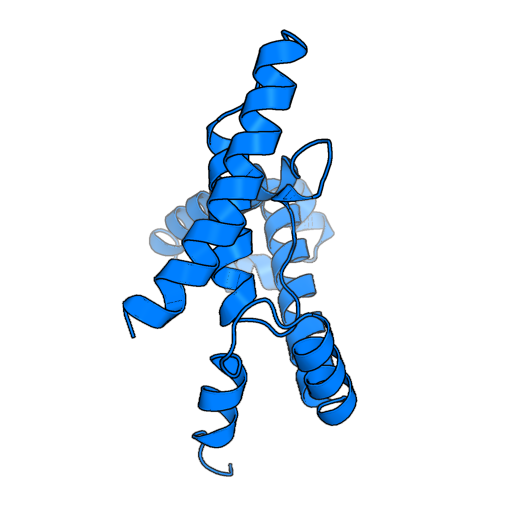1 129 ? 16.488 12.235 -0.405 1.00 71.81 129 LYS A CA 1
ATOM 1047 C C . LYS A 1 129 ? 15.973 13.355 0.497 1.00 71.81 129 LYS A C 1
ATOM 1049 O O . LYS A 1 129 ? 15.682 13.095 1.663 1.00 71.81 129 LYS A O 1
ATOM 1054 N N . LEU A 1 130 ? 15.815 14.572 -0.027 1.00 74.94 130 LEU A N 1
ATOM 1055 C CA . LEU A 1 130 ? 15.264 15.707 0.724 1.00 74.94 130 LEU A CA 1
ATOM 1056 C C . LEU A 1 130 ? 13.828 15.444 1.183 1.00 74.94 130 LEU A C 1
ATOM 1058 O O . LEU A 1 130 ? 13.480 15.719 2.332 1.00 74.94 130 LEU A O 1
ATOM 1062 N N . ASP A 1 131 ? 12.999 14.885 0.307 1.00 69.31 131 ASP A N 1
ATOM 1063 C CA . ASP A 1 131 ? 11.613 14.560 0.619 1.00 69.31 131 ASP A CA 1
ATOM 1064 C C . ASP A 1 131 ? 11.497 13.413 1.620 1.00 69.31 131 ASP A C 1
ATOM 1066 O O . ASP A 1 131 ? 10.610 13.437 2.476 1.00 69.31 131 ASP A O 1
ATOM 1070 N N . PHE A 1 132 ? 12.407 12.441 1.559 1.00 67.69 132 PHE A N 1
ATOM 1071 C CA . PHE A 1 132 ? 12.519 11.400 2.569 1.00 67.69 132 PHE A CA 1
ATOM 1072 C C . PHE A 1 132 ? 12.933 11.972 3.912 1.00 67.69 132 PHE A C 1
ATOM 1074 O O . PHE A 1 132 ? 12.265 11.671 4.887 1.00 67.69 132 PHE A O 1
ATOM 1081 N N . GLU A 1 133 ? 13.962 12.821 3.973 1.00 70.25 133 GLU A N 1
ATOM 1082 C CA . GLU A 1 133 ? 14.409 13.467 5.215 1.00 70.25 133 GLU A CA 1
ATOM 1083 C C . GLU A 1 133 ? 13.327 14.385 5.814 1.00 70.25 133 GLU A C 1
ATOM 1085 O O . GLU A 1 133 ? 13.120 14.413 7.028 1.00 70.25 133 GLU A O 1
ATOM 1090 N N . LYS A 1 134 ? 12.558 15.084 4.973 1.00 66.88 134 LYS A N 1
ATOM 1091 C CA . LYS A 1 134 ? 11.436 15.930 5.407 1.00 66.88 134 LYS A CA 1
ATOM 1092 C C . LYS A 1 134 ? 10.246 15.117 5.914 1.00 66.88 134 LYS A C 1
ATOM 1094 O O . LYS A 1 134 ? 9.633 15.480 6.915 1.00 66.88 134 LYS A O 1
ATOM 1099 N N . ASN A 1 135 ? 9.911 14.028 5.227 1.00 60.91 135 ASN A N 1
ATOM 1100 C CA . ASN A 1 135 ? 8.821 13.124 5.596 1.00 60.91 135 ASN A CA 1
ATOM 1101 C C . ASN A 1 135 ? 9.334 11.921 6.389 1.00 60.91 135 ASN A C 1
ATOM 1103 O O . ASN A 1 135 ? 8.707 10.859 6.390 1.00 60.91 135 ASN A O 1
ATOM 1107 N N . ARG A 1 136 ? 10.485 12.074 7.051 1.00 60.41 136 ARG A N 1
ATOM 1108 C CA . ARG A 1 136 ? 11.206 10.977 7.672 1.00 60.41 136 ARG A CA 1
ATOM 1109 C C . ARG A 1 136 ? 10.464 10.493 8.903 1.00 60.41 136 ARG A C 1
ATOM 1111 O O . ARG A 1 136 ? 10.647 10.982 10.013 1.00 60.41 136 ARG A O 1
ATOM 1118 N N . LEU A 1 137 ? 9.609 9.498 8.699 1.00 56.62 137 LEU A N 1
ATOM 1119 C CA . LEU A 1 137 ? 8.826 8.871 9.763 1.00 56.62 137 LEU A CA 1
ATOM 1120 C C . LEU A 1 137 ? 9.663 7.894 10.617 1.00 56.62 137 LEU A C 1
ATOM 1122 O O . LEU A 1 137 ? 9.164 7.388 11.620 1.00 56.62 137 LEU A O 1
ATOM 1126 N N . SER A 1 138 ? 10.920 7.630 10.238 1.00 55.34 138 SER A N 1
ATOM 1127 C CA . SER A 1 138 ? 11.862 6.723 10.910 1.00 55.34 138 SER A CA 1
ATOM 1128 C C . SER A 1 138 ? 13.261 7.334 10.946 1.00 55.34 138 SER A C 1
ATOM 1130 O O . SER A 1 138 ? 13.717 7.842 9.941 1.00 55.34 138 SER A O 1
ATOM 1132 N N . GLN A 1 139 ? 13.999 7.234 12.052 1.00 56.44 139 GLN A N 1
ATOM 1133 C CA . GLN A 1 139 ? 15.339 7.836 12.205 1.00 56.44 139 GLN A CA 1
ATOM 1134 C C . GLN A 1 139 ? 16.435 7.288 11.252 1.00 56.44 139 GLN A C 1
ATOM 1136 O O . GLN A 1 139 ? 17.582 7.716 11.332 1.00 56.44 139 GLN A O 1
ATOM 1141 N N . GLU A 1 140 ? 16.091 6.363 10.359 1.00 55.94 140 GLU A N 1
ATOM 1142 C CA . GLU A 1 140 ? 16.994 5.532 9.559 1.00 55.94 140 GLU A CA 1
ATOM 1143 C C . GLU A 1 140 ? 16.690 5.665 8.052 1.00 55.94 140 GLU A C 1
ATOM 1145 O O . GLU A 1 140 ? 15.526 5.889 7.710 1.00 55.94 140 GLU A O 1
ATOM 1150 N N . PRO A 1 141 ? 17.685 5.485 7.155 1.00 59.00 141 PRO A N 1
ATOM 1151 C CA . PRO A 1 141 ? 17.506 5.559 5.700 1.00 59.00 141 PRO A CA 1
ATOM 1152 C C . PRO A 1 141 ? 16.566 4.467 5.159 1.00 59.00 141 PRO A C 1
ATOM 1154 O O . PRO A 1 141 ? 16.479 3.371 5.714 1.00 59.00 141 PRO A O 1
ATOM 1157 N N . ALA A 1 142 ? 15.855 4.754 4.062 1.00 65.62 142 ALA A N 1
ATOM 1158 C CA . ALA A 1 142 ? 14.950 3.796 3.422 1.00 65.62 142 ALA A CA 1
ATOM 1159 C C . ALA A 1 142 ? 15.690 2.523 2.969 1.00 65.62 142 ALA A C 1
ATOM 1161 O O . ALA A 1 142 ? 16.788 2.600 2.416 1.00 65.62 142 ALA A O 1
ATOM 1162 N N . LEU A 1 143 ? 15.049 1.353 3.097 1.00 70.12 143 LEU A N 1
ATOM 1163 C CA . LEU A 1 143 ? 15.619 0.067 2.666 1.00 70.12 143 LEU A CA 1
ATOM 1164 C C . LEU A 1 143 ? 16.031 0.088 1.186 1.00 70.12 143 LEU A C 1
ATOM 1166 O O . LEU A 1 143 ? 17.057 -0.476 0.820 1.00 70.12 143 LEU A O 1
ATOM 1170 N N . PHE A 1 144 ? 15.255 0.768 0.338 1.00 66.50 144 PHE A N 1
ATOM 1171 C CA . PHE A 1 144 ? 15.580 0.915 -1.079 1.00 66.50 144 PHE A CA 1
ATOM 1172 C C . PHE A 1 144 ? 16.925 1.623 -1.298 1.00 66.50 144 PHE A C 1
ATOM 1174 O O . PHE A 1 144 ? 17.703 1.193 -2.140 1.00 66.50 144 PHE A O 1
ATOM 1181 N N . GLN A 1 145 ? 17.244 2.652 -0.508 1.00 64.12 145 GLN A N 1
ATOM 1182 C CA . GLN A 1 145 ? 18.535 3.341 -0.587 1.00 64.12 145 GLN A CA 1
ATOM 1183 C C . GLN A 1 145 ? 19.686 2.435 -0.153 1.00 64.12 145 GLN A C 1
ATOM 1185 O O . GLN A 1 145 ? 20.715 2.397 -0.821 1.00 64.12 145 GLN A O 1
ATOM 1190 N N . GLU A 1 146 ? 19.499 1.640 0.907 1.00 69.38 146 GLU A N 1
ATOM 1191 C CA . GLU A 1 146 ? 20.489 0.624 1.281 1.00 69.38 146 GLU A CA 1
ATOM 1192 C C . GLU A 1 146 ? 20.702 -0.414 0.169 1.00 69.38 146 GLU A C 1
ATOM 1194 O O . GLU A 1 146 ? 21.826 -0.866 -0.037 1.00 69.38 146 GLU A O 1
ATOM 1199 N N . MET A 1 147 ? 19.636 -0.812 -0.533 1.00 71.50 147 MET A N 1
ATOM 1200 C CA . MET A 1 147 ? 19.720 -1.768 -1.638 1.00 71.50 147 MET A CA 1
ATOM 1201 C C . MET A 1 147 ? 20.424 -1.179 -2.860 1.00 71.50 147 MET A C 1
ATOM 1203 O O . MET A 1 147 ? 21.264 -1.860 -3.438 1.00 71.50 147 MET A O 1
ATOM 1207 N N . VAL A 1 148 ? 20.116 0.067 -3.233 1.00 68.94 148 VAL A N 1
ATOM 1208 C CA . VAL A 1 148 ? 20.773 0.771 -4.347 1.00 68.94 148 VAL A CA 1
ATOM 1209 C C . VAL A 1 148 ? 22.252 0.999 -4.040 1.00 68.94 148 VAL A C 1
ATOM 1211 O O . VAL A 1 148 ? 23.092 0.665 -4.862 1.00 68.94 148 VAL A O 1
ATOM 1214 N N . ALA A 1 149 ? 22.593 1.455 -2.832 1.00 71.19 149 ALA A N 1
ATOM 1215 C CA . ALA A 1 149 ? 23.986 1.669 -2.430 1.00 71.19 149 ALA A CA 1
ATOM 1216 C C . ALA A 1 149 ? 24.822 0.374 -2.379 1.00 71.19 149 ALA A C 1
ATOM 1218 O O . ALA A 1 149 ? 26.048 0.425 -2.436 1.00 71.19 149 ALA A O 1
ATOM 1219 N N . LYS A 1 150 ? 24.171 -0.787 -2.230 1.00 76.62 150 LYS A N 1
ATOM 1220 C CA . LYS A 1 150 ? 24.810 -2.114 -2.247 1.00 76.62 150 LYS A CA 1
ATOM 1221 C C . LYS A 1 150 ? 24.723 -2.801 -3.614 1.00 76.62 150 LYS A C 1
ATOM 1223 O O . LYS A 1 150 ? 25.263 -3.901 -3.753 1.00 76.62 150 LYS A O 1
ATOM 1228 N N . ALA A 1 151 ? 24.022 -2.220 -4.588 1.00 71.94 151 ALA A N 1
ATOM 1229 C CA . ALA A 1 151 ? 23.922 -2.792 -5.921 1.00 71.94 151 ALA A CA 1
ATOM 1230 C C . ALA A 1 151 ? 25.285 -2.663 -6.625 1.00 71.94 151 ALA A C 1
ATOM 1232 O O . ALA A 1 151 ? 25.916 -1.613 -6.524 1.00 71.94 151 ALA A O 1
ATOM 1233 N N . PRO A 1 152 ? 25.779 -3.718 -7.296 1.00 65.25 152 PRO A N 1
ATOM 1234 C CA . PRO A 1 152 ? 26.999 -3.607 -8.084 1.00 65.25 152 PRO A CA 1
ATOM 1235 C C . PRO A 1 152 ? 26.785 -2.599 -9.218 1.00 65.25 152 PRO A C 1
ATOM 1237 O O . PRO A 1 152 ? 25.733 -2.628 -9.856 1.00 65.25 152 PRO A O 1
ATOM 1240 N N . ASP A 1 153 ? 27.784 -1.752 -9.477 1.00 67.00 153 ASP A N 1
ATOM 1241 C CA . ASP A 1 153 ? 27.810 -0.881 -10.653 1.00 67.00 153 ASP A CA 1
ATOM 1242 C C . ASP A 1 153 ? 27.761 -1.766 -11.911 1.00 67.00 153 ASP A C 1
ATOM 1244 O O . ASP A 1 153 ? 28.749 -2.414 -12.269 1.00 67.00 153 ASP A O 1
ATOM 1248 N N . THR A 1 154 ? 26.585 -1.869 -12.530 1.00 46.50 154 THR A N 1
ATOM 1249 C CA . THR A 1 154 ? 26.375 -2.546 -13.820 1.00 46.50 154 THR A CA 1
ATOM 1250 C C . THR A 1 154 ? 26.378 -1.554 -14.959 1.00 46.50 154 THR A C 1
ATOM 1252 O O . THR A 1 154 ? 25.633 -0.556 -14.836 1.00 46.50 154 THR A O 1
#

Radius of gyration: 18.27 Å; chains: 1; bounding box: 49×38×44 Å